Protein AF-A0A0J5IMN8-F1 (afdb_monomer_lite)

Organism: NCBI:txid880157

Foldseek 3Di:
DKFKKWWWKFFQPPDPDDDDPDRQTAIEIEIDPDPVRVVVCQQPPVCVVVVHDSVRMDIDDIDTDVRLVVPQPDPPPPACLSVQFDQDDPNDTDGDEPSRYDYHYPDPVNSVRVVVNNVVVVVVVVVVVPD

Secondary structure (DSSP, 8-state):
--EEEEEEEEE----S-S--S---EEEEEEEESSHHHHHHHHHHHHHHHHTS-GGGEEEEEEEEHHHHHHH-SSTT--SGGGGGEEEEETTEEEE--TTTEEEE--SHHHHHHHHHHHHHHHHHHHHHTT-

Structure (mmCIF, N/CA/C/O backbone):
data_AF-A0A0J5IMN8-F1
#
_entry.id   AF-A0A0J5IMN8-F1
#
loop_
_atom_site.group_PDB
_atom_site.id
_atom_site.type_symbol
_atom_site.label_atom_id
_atom_site.label_alt_id
_atom_site.label_comp_id
_atom_site.label_asym_id
_atom_site.label_entity_id
_atom_site.label_seq_id
_atom_site.pdbx_PDB_ins_code
_atom_site.Cartn_x
_atom_site.Cartn_y
_atom_site.Cartn_z
_atom_site.occupancy
_atom_site.B_iso_or_equiv
_atom_site.auth_seq_id
_atom_site.auth_comp_id
_atom_site.auth_asym_id
_atom_site.auth_atom_id
_atom_site.pdbx_PDB_model_num
ATOM 1 N N . MET A 1 1 ? 4.595 -17.362 6.224 1.00 84.00 1 MET A N 1
ATOM 2 C CA . MET A 1 1 ? 3.217 -16.824 6.169 1.00 84.00 1 MET A CA 1
ATOM 3 C C . MET A 1 1 ? 3.308 -15.431 5.569 1.00 84.00 1 MET A C 1
ATOM 5 O O . MET A 1 1 ? 4.289 -14.767 5.872 1.00 84.00 1 MET A O 1
ATOM 9 N N . ASN A 1 2 ? 2.387 -15.020 4.693 1.00 93.06 2 ASN A N 1
ATOM 10 C CA . ASN A 1 2 ? 2.424 -13.662 4.135 1.00 93.06 2 ASN A CA 1
ATOM 11 C C . ASN A 1 2 ? 1.851 -12.664 5.143 1.00 93.06 2 ASN A C 1
ATOM 13 O O . ASN A 1 2 ? 0.890 -12.989 5.841 1.00 93.06 2 ASN A O 1
ATOM 17 N N . ILE A 1 3 ? 2.415 -11.463 5.163 1.00 94.25 3 ILE A N 1
ATOM 18 C CA . ILE A 1 3 ? 1.920 -10.306 5.915 1.00 94.25 3 ILE A CA 1
ATOM 19 C C . ILE A 1 3 ? 1.658 -9.147 4.952 1.00 94.25 3 ILE A C 1
ATOM 21 O O . ILE A 1 3 ? 2.102 -9.191 3.802 1.00 94.25 3 ILE A O 1
ATOM 25 N N . ILE A 1 4 ? 0.924 -8.134 5.409 1.00 96.50 4 ILE A N 1
ATOM 26 C CA . ILE A 1 4 ? 0.628 -6.936 4.618 1.00 96.50 4 ILE A CA 1
ATOM 27 C C . ILE A 1 4 ? 1.852 -6.015 4.606 1.00 96.50 4 ILE A C 1
ATOM 29 O O . ILE A 1 4 ? 2.489 -5.794 5.635 1.00 96.50 4 ILE A O 1
ATOM 33 N N . TRP A 1 5 ? 2.146 -5.467 3.433 1.00 97.19 5 TRP A N 1
ATOM 34 C CA . TRP A 1 5 ? 3.146 -4.433 3.204 1.00 97.19 5 TRP A CA 1
ATOM 35 C C . TRP A 1 5 ? 2.493 -3.253 2.505 1.00 97.19 5 TRP A C 1
ATOM 37 O O . TRP A 1 5 ? 1.713 -3.460 1.578 1.00 97.19 5 TRP A O 1
ATOM 47 N N . ARG A 1 6 ? 2.855 -2.035 2.906 1.00 96.56 6 ARG A N 1
ATOM 48 C CA . ARG A 1 6 ? 2.434 -0.785 2.268 1.00 96.56 6 ARG A CA 1
ATOM 49 C C . ARG A 1 6 ? 3.654 -0.017 1.785 1.00 96.56 6 ARG A C 1
ATOM 51 O O . ARG A 1 6 ? 4.623 0.105 2.531 1.00 96.56 6 ARG A O 1
ATOM 58 N N . ALA A 1 7 ? 3.589 0.539 0.585 1.00 95.25 7 ALA A N 1
ATOM 59 C CA . ALA A 1 7 ? 4.561 1.507 0.089 1.00 95.25 7 ALA A CA 1
ATOM 60 C C . ALA A 1 7 ? 3.844 2.718 -0.509 1.00 95.25 7 ALA A C 1
ATOM 62 O O . ALA A 1 7 ? 2.691 2.617 -0.927 1.00 95.25 7 ALA A O 1
ATOM 63 N N . ILE A 1 8 ? 4.548 3.846 -0.537 1.00 92.75 8 ILE A N 1
ATOM 64 C CA . ILE A 1 8 ? 4.143 5.033 -1.293 1.00 92.75 8 ILE A CA 1
ATOM 65 C C . ILE A 1 8 ? 4.756 4.881 -2.680 1.00 92.75 8 ILE A C 1
ATOM 67 O O . ILE A 1 8 ? 5.952 4.600 -2.776 1.00 92.75 8 ILE A O 1
ATOM 71 N N . CYS A 1 9 ? 3.966 4.982 -3.738 1.00 91.25 9 CYS A N 1
ATOM 72 C CA . CYS A 1 9 ? 4.406 4.722 -5.103 1.00 91.25 9 CYS A CA 1
ATOM 73 C C . CYS A 1 9 ? 4.036 5.882 -6.027 1.00 91.25 9 CYS A C 1
ATOM 75 O O . CYS A 1 9 ? 2.970 6.475 -5.884 1.00 91.25 9 CYS A O 1
ATOM 77 N N . PHE A 1 10 ? 4.915 6.156 -6.987 1.00 87.62 10 PHE A N 1
ATOM 78 C CA . PHE A 1 10 ? 4.795 7.252 -7.943 1.00 87.62 10 PHE A CA 1
ATOM 79 C C . PHE A 1 10 ? 4.967 6.726 -9.365 1.00 87.62 10 PHE A C 1
ATOM 81 O O . PHE A 1 10 ? 5.833 5.882 -9.614 1.00 87.62 10 PHE A O 1
ATOM 88 N N . CYS A 1 11 ? 4.167 7.259 -10.287 1.00 84.12 11 CYS A N 1
ATOM 89 C CA . CYS A 1 11 ? 4.311 7.048 -11.722 1.00 84.12 11 CYS A CA 1
ATOM 90 C C . CYS A 1 11 ? 4.720 8.366 -12.399 1.00 84.12 11 CYS A C 1
ATOM 92 O O . CYS A 1 11 ? 4.007 9.362 -12.298 1.00 84.12 11 CYS A O 1
ATOM 94 N N . TYR A 1 12 ? 5.860 8.373 -13.092 1.00 74.12 12 TYR A N 1
ATOM 95 C CA . TYR A 1 12 ? 6.432 9.555 -13.749 1.00 74.12 12 TYR A CA 1
ATOM 96 C C . TYR A 1 12 ? 6.027 9.721 -15.215 1.00 74.12 12 TYR A C 1
ATOM 98 O O . TYR A 1 12 ? 6.379 10.727 -15.824 1.00 74.12 12 TYR A O 1
ATOM 106 N N . ASP A 1 13 ? 5.285 8.771 -15.791 1.00 67.44 13 ASP A N 1
ATOM 107 C CA . ASP A 1 13 ? 4.865 8.845 -17.199 1.00 67.44 13 ASP A CA 1
ATOM 108 C C . ASP A 1 13 ? 3.744 9.873 -17.442 1.00 67.44 13 ASP A C 1
ATOM 110 O O . ASP A 1 13 ? 3.485 10.262 -18.578 1.00 67.44 13 ASP A O 1
ATOM 114 N N . ASN A 1 14 ? 3.151 10.424 -16.374 1.00 53.69 14 ASN A N 1
ATOM 115 C CA . ASN A 1 14 ? 2.223 11.562 -16.429 1.00 53.69 14 ASN A CA 1
ATOM 116 C C . ASN A 1 14 ? 2.950 12.906 -16.656 1.00 53.69 14 ASN A C 1
ATOM 118 O O . ASN A 1 14 ? 2.553 13.949 -16.140 1.00 53.69 14 ASN A O 1
ATOM 122 N N . ALA A 1 15 ? 4.042 12.884 -17.423 1.00 47.12 15 ALA A N 1
ATOM 123 C CA . ALA A 1 15 ? 4.883 14.031 -17.715 1.00 47.12 15 ALA A CA 1
ATOM 124 C C . ALA A 1 15 ? 4.257 14.939 -18.789 1.00 47.12 15 ALA A C 1
ATOM 126 O O . ALA A 1 15 ? 4.740 15.027 -19.918 1.00 47.12 15 ALA A O 1
ATOM 127 N N . GLU A 1 16 ? 3.270 15.741 -18.395 1.00 44.25 16 GLU A N 1
ATOM 128 C CA . GLU A 1 16 ? 3.474 17.171 -18.618 1.00 44.25 16 GLU A CA 1
ATOM 129 C C . GLU A 1 16 ? 4.423 17.652 -17.505 1.00 44.25 16 GLU A C 1
ATOM 131 O O . GLU A 1 16 ? 4.098 17.674 -16.325 1.00 44.25 16 GLU A O 1
ATOM 136 N N . LEU A 1 17 ? 5.674 17.922 -17.880 1.00 45.47 17 LEU A N 1
ATOM 137 C CA . LEU A 1 17 ? 6.749 18.430 -17.017 1.00 45.47 17 LEU A CA 1
ATOM 138 C C . LEU A 1 17 ? 6.337 19.720 -16.252 1.00 45.47 17 LEU A C 1
ATOM 140 O O . LEU A 1 17 ? 5.326 20.356 -16.531 1.00 45.47 17 LEU A O 1
ATOM 144 N N . PRO A 1 18 ? 7.285 20.351 -15.547 1.00 43.38 18 PRO A N 1
ATOM 145 C CA . PRO A 1 18 ? 7.740 20.169 -14.173 1.00 43.38 18 PRO A CA 1
ATOM 146 C C . PRO A 1 18 ? 6.902 20.963 -13.138 1.00 43.38 18 PRO A C 1
ATOM 148 O O . PRO A 1 18 ? 7.371 21.183 -12.024 1.00 43.38 18 PRO A O 1
ATOM 151 N N . PHE A 1 19 ? 5.703 21.441 -13.496 1.00 42.69 19 PHE A N 1
ATOM 152 C CA . PHE A 1 19 ? 4.901 22.356 -12.662 1.00 42.69 19 PHE A CA 1
ATOM 153 C C . PHE A 1 19 ? 3.385 22.085 -12.721 1.00 42.69 19 PHE A C 1
ATOM 155 O O . PHE A 1 19 ? 2.588 23.020 -12.669 1.00 42.69 19 PHE A O 1
ATOM 162 N N . THR A 1 20 ? 2.972 20.821 -12.829 1.00 42.75 20 THR A N 1
ATOM 163 C CA . THR A 1 20 ? 1.575 20.415 -12.612 1.00 42.75 20 THR A CA 1
ATOM 164 C C . THR A 1 20 ? 1.481 19.598 -11.323 1.00 42.75 20 THR A C 1
ATOM 166 O O . THR A 1 20 ? 2.116 18.556 -11.192 1.00 42.75 20 THR A O 1
ATOM 169 N N . ASP A 1 21 ? 0.716 20.115 -10.363 1.00 45.22 21 ASP A N 1
ATOM 170 C CA . ASP A 1 21 ? 0.716 19.792 -8.925 1.00 45.22 21 ASP A CA 1
ATOM 171 C C . ASP A 1 21 ? 0.246 18.386 -8.499 1.00 45.22 21 ASP A C 1
ATOM 173 O O . ASP A 1 21 ? -0.059 18.178 -7.327 1.00 45.22 21 ASP A O 1
ATOM 177 N N . THR A 1 22 ? 0.199 17.387 -9.377 1.00 49.38 22 THR A N 1
ATOM 178 C CA . THR A 1 22 ? -0.133 16.021 -8.945 1.00 49.38 22 THR A CA 1
ATOM 179 C C . THR A 1 22 ? 0.738 15.002 -9.658 1.00 49.38 22 THR A C 1
ATOM 181 O O . THR A 1 22 ? 0.364 14.435 -10.681 1.00 49.38 22 THR A O 1
ATOM 184 N N . GLN A 1 23 ? 1.916 14.738 -9.086 1.00 57.44 23 GLN A N 1
ATOM 185 C CA . GLN A 1 23 ? 2.435 13.375 -9.144 1.00 57.44 23 GLN A CA 1
ATOM 186 C C . GLN A 1 23 ? 1.366 12.498 -8.491 1.00 57.44 23 GLN A C 1
ATOM 188 O O . GLN A 1 23 ? 0.990 12.766 -7.350 1.00 57.44 23 GLN A O 1
ATOM 193 N N . ASP A 1 24 ? 0.833 11.515 -9.215 1.00 69.31 24 ASP A N 1
ATOM 194 C CA . ASP A 1 24 ? -0.198 10.645 -8.656 1.00 69.31 24 ASP A CA 1
ATOM 195 C C . ASP A 1 24 ? 0.456 9.737 -7.605 1.00 69.31 24 ASP A C 1
ATOM 197 O O . ASP A 1 24 ? 1.033 8.693 -7.920 1.00 69.31 24 ASP A O 1
ATOM 201 N N . GLU A 1 25 ? 0.440 10.198 -6.355 1.00 84.38 25 GLU A N 1
ATOM 202 C CA . GLU A 1 25 ? 0.881 9.449 -5.188 1.00 84.38 25 GLU A CA 1
ATOM 203 C C . GLU A 1 25 ? -0.143 8.353 -4.888 1.00 84.38 25 GLU A C 1
ATOM 205 O O . GLU A 1 25 ? -1.312 8.624 -4.609 1.00 84.38 25 GLU A O 1
ATOM 210 N N . TRP A 1 26 ? 0.307 7.100 -4.918 1.00 88.50 26 TRP A N 1
ATOM 211 C CA . TRP A 1 26 ? -0.526 5.944 -4.606 1.00 88.50 26 TRP A CA 1
ATOM 212 C C . TRP A 1 26 ? 0.026 5.170 -3.421 1.00 88.50 26 TRP A C 1
ATOM 214 O O . TRP A 1 26 ? 1.208 4.824 -3.365 1.00 88.50 26 TRP A O 1
ATOM 224 N N . PHE A 1 27 ? -0.859 4.788 -2.509 1.00 92.69 27 PHE A N 1
ATOM 225 C CA . PHE A 1 27 ? -0.533 3.881 -1.420 1.00 92.69 27 PHE A CA 1
ATOM 226 C C . PHE A 1 27 ? -0.850 2.454 -1.841 1.00 92.69 27 PHE A C 1
ATOM 228 O O . PHE A 1 27 ? -2.005 2.030 -1.936 1.00 92.69 27 PHE A O 1
ATOM 235 N N . VAL A 1 28 ? 0.202 1.688 -2.096 1.00 94.00 28 VAL A N 1
ATOM 236 C CA . VAL A 1 28 ? 0.082 0.346 -2.652 1.00 94.00 28 VAL A CA 1
ATOM 237 C C . VAL A 1 28 ? 0.293 -0.692 -1.567 1.00 94.00 28 VAL A C 1
ATOM 239 O O . VAL A 1 28 ? 1.302 -0.680 -0.860 1.00 94.00 28 VAL A O 1
ATOM 242 N N . PHE A 1 29 ? -0.648 -1.628 -1.477 1.00 96.00 29 PHE A N 1
ATOM 243 C CA . PHE A 1 29 ? -0.611 -2.737 -0.539 1.00 96.00 29 PHE A CA 1
ATOM 244 C C . PHE A 1 29 ? -0.317 -4.048 -1.260 1.00 96.00 29 PHE A C 1
ATOM 246 O O . PHE A 1 29 ? -1.014 -4.411 -2.206 1.00 96.00 29 PHE A O 1
ATOM 253 N N . VAL A 1 30 ? 0.665 -4.799 -0.773 1.00 96.38 30 VAL A N 1
ATOM 254 C CA . VAL A 1 30 ? 0.979 -6.156 -1.243 1.00 96.38 30 VAL A CA 1
ATOM 255 C C . VAL A 1 30 ? 1.051 -7.114 -0.065 1.00 96.38 30 VAL A C 1
ATOM 257 O O . VAL A 1 30 ? 1.252 -6.703 1.075 1.00 96.38 30 VAL A O 1
ATOM 260 N N . ASP A 1 31 ? 0.914 -8.410 -0.323 1.00 96.19 31 ASP A N 1
ATOM 261 C CA . ASP A 1 31 ? 1.208 -9.433 0.675 1.00 96.19 31 ASP A CA 1
ATOM 262 C C . ASP A 1 31 ? 2.519 -10.151 0.369 1.00 96.19 31 ASP A C 1
ATOM 264 O O . ASP A 1 31 ? 2.752 -10.602 -0.749 1.00 96.19 31 ASP A O 1
ATOM 268 N N . ALA A 1 32 ? 3.397 -10.290 1.351 1.00 96.50 32 ALA A N 1
ATOM 269 C CA . ALA A 1 32 ? 4.676 -10.963 1.152 1.00 96.50 32 ALA A CA 1
ATOM 270 C C . ALA A 1 32 ? 5.187 -11.564 2.463 1.00 96.50 32 ALA A C 1
ATOM 272 O O . ALA A 1 32 ? 4.835 -11.067 3.534 1.00 96.50 32 ALA A O 1
ATOM 273 N N . PRO A 1 33 ? 6.003 -12.629 2.409 1.00 95.88 33 PRO A N 1
ATOM 274 C CA . PRO A 1 33 ? 6.565 -13.239 3.610 1.00 95.88 33 PRO A CA 1
ATOM 275 C C . PRO A 1 33 ? 7.677 -12.397 4.248 1.00 95.88 33 PRO A C 1
ATOM 277 O O . PRO A 1 33 ? 7.935 -12.544 5.437 1.00 95.88 33 PRO A O 1
ATOM 280 N N . ASP A 1 34 ? 8.339 -11.539 3.471 1.00 95.94 34 ASP A N 1
ATOM 281 C CA . ASP A 1 34 ? 9.450 -10.705 3.917 1.00 95.94 34 ASP A CA 1
ATOM 282 C C . ASP A 1 34 ? 9.607 -9.453 3.035 1.00 95.94 34 ASP A C 1
ATOM 284 O O . ASP A 1 34 ? 8.975 -9.316 1.980 1.00 95.94 34 ASP A O 1
ATOM 288 N N . ARG A 1 35 ? 10.490 -8.543 3.467 1.00 94.75 35 ARG A N 1
ATOM 289 C CA . ARG A 1 35 ? 10.751 -7.264 2.790 1.00 94.75 35 ARG A CA 1
ATOM 290 C C . ARG A 1 35 ? 11.277 -7.441 1.371 1.00 94.75 35 ARG A C 1
ATOM 292 O O . ARG A 1 35 ? 10.933 -6.659 0.490 1.00 94.75 35 ARG A O 1
ATOM 299 N N . LYS A 1 36 ? 12.130 -8.442 1.140 1.00 95.94 36 LYS A N 1
ATOM 300 C CA . LYS A 1 36 ? 12.745 -8.681 -0.171 1.00 95.94 36 LYS A CA 1
ATOM 301 C C . LYS A 1 36 ? 11.679 -9.102 -1.180 1.00 95.94 36 LYS A C 1
ATOM 303 O O . LYS A 1 36 ? 11.664 -8.594 -2.297 1.00 95.94 36 LYS A O 1
ATOM 308 N N . ALA A 1 37 ? 10.772 -9.986 -0.775 1.00 96.19 37 ALA A N 1
ATOM 309 C CA . ALA A 1 37 ? 9.644 -10.411 -1.587 1.00 96.19 37 ALA A CA 1
ATOM 310 C C . ALA A 1 37 ? 8.636 -9.272 -1.822 1.00 96.19 37 ALA A C 1
ATOM 312 O O . ALA A 1 37 ? 8.132 -9.140 -2.935 1.00 96.19 37 ALA A O 1
ATOM 313 N N . ALA A 1 38 ? 8.378 -8.423 -0.820 1.00 96.00 38 ALA A N 1
ATOM 314 C CA . ALA A 1 38 ? 7.523 -7.244 -0.981 1.00 96.00 38 ALA A CA 1
ATOM 315 C C . ALA A 1 38 ? 8.097 -6.260 -2.014 1.00 96.00 38 ALA A C 1
ATOM 317 O O . ALA A 1 38 ? 7.401 -5.869 -2.946 1.00 96.00 38 ALA A O 1
ATOM 318 N N . LEU A 1 39 ? 9.386 -5.926 -1.895 1.00 94.69 39 LEU A N 1
ATOM 319 C CA . LEU A 1 39 ? 10.102 -5.069 -2.845 1.00 94.69 39 LEU A CA 1
ATOM 320 C C . LEU A 1 39 ? 10.045 -5.620 -4.271 1.00 94.69 39 LEU A C 1
ATOM 322 O O . LEU A 1 39 ? 9.704 -4.891 -5.198 1.00 94.69 39 LEU A O 1
ATOM 326 N N . ALA A 1 40 ? 10.313 -6.917 -4.436 1.00 94.50 40 ALA A N 1
ATOM 327 C CA . ALA A 1 40 ? 10.226 -7.564 -5.740 1.00 94.50 40 ALA A CA 1
ATOM 328 C C . ALA A 1 40 ? 8.808 -7.476 -6.333 1.00 94.50 40 ALA A C 1
ATOM 330 O O . ALA A 1 40 ? 8.662 -7.246 -7.534 1.00 94.50 40 ALA A O 1
ATOM 331 N N . LYS A 1 41 ? 7.761 -7.613 -5.503 1.00 94.50 41 LYS A N 1
ATOM 332 C CA . LYS A 1 41 ? 6.369 -7.425 -5.938 1.00 94.50 41 LYS A CA 1
ATOM 333 C C . LYS A 1 41 ? 6.110 -5.999 -6.415 1.00 94.50 41 LYS A C 1
ATOM 335 O O . LYS A 1 41 ? 5.579 -5.852 -7.509 1.00 94.50 41 LYS A O 1
ATOM 340 N N . PHE A 1 42 ? 6.507 -4.976 -5.654 1.00 93.38 42 PHE A N 1
ATOM 341 C CA . PHE A 1 42 ? 6.350 -3.579 -6.078 1.00 93.38 42 PHE A CA 1
ATOM 342 C C . PHE A 1 42 ? 7.049 -3.326 -7.420 1.00 93.38 42 PHE A C 1
ATOM 344 O O . PHE A 1 42 ? 6.407 -2.895 -8.372 1.00 93.38 42 PHE A O 1
ATOM 351 N N . GLN A 1 43 ? 8.323 -3.707 -7.537 1.00 91.75 43 GLN A N 1
ATOM 352 C CA . GLN A 1 43 ? 9.123 -3.516 -8.753 1.00 91.75 43 GLN A CA 1
ATOM 353 C C . GLN A 1 43 ? 8.556 -4.231 -9.986 1.00 91.75 43 GLN A C 1
ATOM 355 O O . GLN A 1 43 ? 8.685 -3.732 -11.097 1.00 91.75 43 GLN A O 1
ATOM 360 N N . THR A 1 44 ? 7.944 -5.403 -9.802 1.00 91.12 44 THR A N 1
ATOM 361 C CA . THR A 1 44 ? 7.433 -6.208 -10.922 1.00 91.12 44 THR A CA 1
ATOM 362 C C . THR A 1 44 ? 6.018 -5.804 -11.329 1.00 91.12 44 THR A C 1
ATOM 364 O O . THR A 1 44 ? 5.695 -5.817 -12.512 1.00 91.12 44 THR A O 1
ATOM 367 N N . LEU A 1 45 ? 5.153 -5.495 -10.359 1.00 87.69 45 LEU A N 1
ATOM 368 C CA . LEU A 1 45 ? 3.724 -5.291 -10.607 1.00 87.69 45 LEU A CA 1
ATOM 369 C C . LEU A 1 45 ? 3.396 -3.859 -11.023 1.00 87.69 45 LEU A C 1
ATOM 371 O O . LEU A 1 45 ? 2.585 -3.679 -11.926 1.00 87.69 45 LEU A O 1
ATOM 375 N N . LEU A 1 46 ? 4.019 -2.859 -10.392 1.00 89.25 46 LEU A N 1
ATOM 376 C CA . LEU A 1 46 ? 3.699 -1.450 -10.636 1.00 89.25 46 LEU A CA 1
ATOM 377 C C . LEU A 1 46 ? 3.801 -1.055 -12.123 1.00 89.25 46 LEU A C 1
ATOM 379 O O . LEU A 1 46 ? 2.831 -0.493 -12.629 1.00 89.25 46 LEU A O 1
ATOM 383 N N . PRO A 1 47 ? 4.880 -1.397 -12.863 1.00 88.81 47 PRO A N 1
ATOM 384 C CA . PRO A 1 47 ? 5.002 -0.988 -14.265 1.00 88.81 47 PRO A CA 1
ATOM 385 C C . P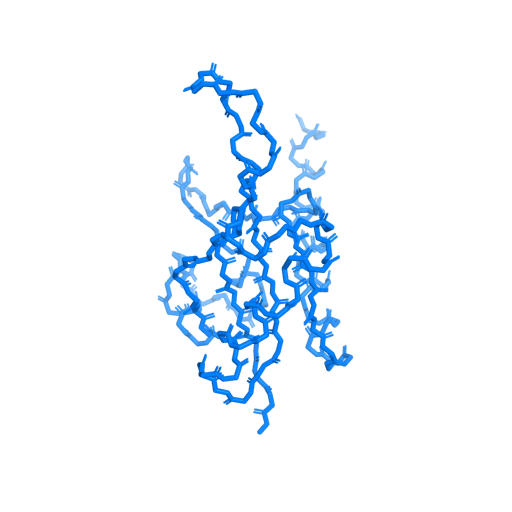RO A 1 47 ? 3.945 -1.647 -15.153 1.00 88.81 47 PRO A C 1
ATOM 387 O O . PRO A 1 47 ? 3.407 -1.025 -16.060 1.00 88.81 47 PRO A O 1
ATOM 390 N N . VAL A 1 48 ? 3.593 -2.903 -14.857 1.00 88.25 48 VAL A N 1
ATOM 391 C CA . VAL A 1 48 ? 2.574 -3.648 -15.607 1.00 88.25 48 VAL A CA 1
ATOM 392 C C . VAL A 1 48 ? 1.190 -3.042 -15.403 1.00 88.25 48 VAL A C 1
ATOM 394 O O . VAL A 1 48 ? 0.419 -2.951 -16.349 1.00 88.25 48 VAL A O 1
ATOM 397 N N . ILE A 1 49 ? 0.863 -2.646 -14.174 1.00 84.38 49 ILE A N 1
ATOM 398 C CA . ILE A 1 49 ? -0.481 -2.171 -13.827 1.00 84.38 49 ILE A CA 1
ATOM 399 C C . ILE A 1 49 ? -0.704 -0.736 -14.287 1.00 84.38 49 ILE A C 1
ATOM 401 O O . ILE A 1 49 ? -1.819 -0.379 -14.656 1.00 84.38 49 ILE A O 1
ATOM 405 N N . TRP A 1 50 ? 0.351 0.070 -14.284 1.00 85.00 50 TRP A N 1
ATOM 406 C CA . TRP A 1 50 ? 0.309 1.419 -14.830 1.00 85.00 50 TRP A CA 1
ATOM 407 C C . TRP A 1 50 ? 0.595 1.470 -16.331 1.00 85.00 50 TRP A C 1
ATOM 409 O O . TRP A 1 50 ? 0.474 2.535 -16.916 1.00 85.00 50 TRP A O 1
ATOM 419 N N . GLU A 1 51 ? 0.906 0.330 -16.956 1.00 87.19 51 GLU A N 1
ATOM 420 C CA . GLU A 1 51 ? 1.235 0.216 -18.383 1.00 87.19 51 GLU A CA 1
ATOM 421 C C . GLU A 1 51 ? 2.414 1.114 -18.807 1.00 87.19 51 GLU A C 1
ATOM 423 O O . GLU A 1 51 ? 2.466 1.621 -19.925 1.00 87.19 51 GLU A O 1
ATOM 428 N N . VAL A 1 52 ? 3.397 1.268 -17.914 1.00 85.62 52 VAL A N 1
ATOM 429 C CA . VAL A 1 52 ? 4.581 2.117 -18.104 1.00 85.62 52 VAL A CA 1
ATOM 430 C C . VAL A 1 52 ? 5.875 1.314 -18.047 1.00 85.62 52 VAL A C 1
ATOM 432 O O . VAL A 1 52 ? 5.921 0.163 -17.603 1.00 85.62 52 VAL A O 1
ATOM 435 N N . SER A 1 53 ? 6.968 1.947 -18.467 1.00 87.56 53 SER A N 1
ATOM 436 C CA . SER A 1 53 ? 8.298 1.365 -18.318 1.00 87.56 53 SER A CA 1
ATOM 437 C C . SER A 1 53 ? 8.744 1.342 -16.844 1.00 87.56 53 SER A C 1
ATOM 439 O O . SER A 1 53 ? 8.419 2.275 -16.106 1.00 87.56 53 SER A O 1
ATOM 441 N N . PRO A 1 54 ? 9.493 0.323 -16.373 1.00 87.25 54 PRO A N 1
ATOM 442 C CA . PRO A 1 54 ? 9.918 0.228 -14.973 1.00 87.25 54 PRO A CA 1
ATOM 443 C C . PRO A 1 54 ? 10.705 1.432 -14.445 1.00 87.25 54 PRO A C 1
ATOM 445 O O . PRO A 1 54 ? 10.621 1.734 -13.259 1.00 87.25 54 PRO A O 1
ATOM 448 N N . GLU A 1 55 ? 11.451 2.129 -15.300 1.00 87.75 55 GLU A N 1
ATOM 449 C CA . GLU A 1 55 ? 12.166 3.365 -14.959 1.00 87.75 55 GLU A CA 1
ATOM 450 C C . GLU A 1 55 ? 11.248 4.552 -14.637 1.00 87.75 55 GLU A C 1
ATOM 452 O O . GLU A 1 55 ? 11.694 5.496 -13.992 1.00 87.75 55 GLU A O 1
ATOM 457 N N . ASN A 1 56 ? 9.972 4.493 -15.028 1.00 85.19 56 ASN A N 1
ATOM 458 C CA . ASN A 1 56 ? 8.977 5.527 -14.743 1.00 85.19 56 ASN A CA 1
ATOM 459 C C . ASN A 1 56 ? 8.223 5.264 -13.433 1.00 85.19 56 ASN A C 1
ATOM 461 O O . ASN A 1 56 ? 7.244 5.945 -13.141 1.00 85.19 56 ASN A O 1
ATOM 465 N N . VAL A 1 57 ? 8.648 4.275 -12.647 1.00 87.25 57 VAL A N 1
ATOM 466 C CA . VAL A 1 57 ? 7.992 3.876 -11.405 1.00 87.25 57 VAL A CA 1
ATOM 467 C C . VAL A 1 57 ? 8.968 3.991 -10.249 1.00 87.25 57 VAL A C 1
ATOM 469 O O . VAL A 1 57 ? 10.015 3.343 -10.233 1.00 87.25 57 VAL A O 1
ATOM 472 N N . GLU A 1 58 ? 8.568 4.707 -9.205 1.00 89.00 58 GLU A N 1
ATOM 473 C CA . GLU A 1 58 ? 9.276 4.691 -7.928 1.00 89.00 58 GLU A CA 1
ATOM 474 C C . GLU A 1 58 ? 8.377 4.239 -6.785 1.00 89.00 58 GLU A C 1
ATOM 476 O O . GLU A 1 58 ? 7.155 4.370 -6.810 1.00 89.00 58 GLU A O 1
ATOM 481 N N . HIS A 1 59 ? 9.007 3.664 -5.765 1.00 90.31 59 HIS A N 1
ATOM 482 C CA . HIS A 1 59 ? 8.348 3.239 -4.542 1.00 90.31 59 HIS A CA 1
ATOM 483 C C . HIS A 1 59 ? 9.251 3.544 -3.353 1.00 90.31 59 HIS A C 1
ATOM 485 O O . HIS A 1 59 ? 10.451 3.262 -3.360 1.00 90.31 59 HIS A O 1
ATOM 491 N N . PHE A 1 60 ? 8.655 4.092 -2.304 1.00 89.12 60 PHE A N 1
ATOM 492 C CA . PHE A 1 60 ? 9.349 4.560 -1.120 1.00 89.12 60 PHE A CA 1
ATOM 493 C C . PHE A 1 60 ? 8.749 3.957 0.139 1.00 89.12 60 PHE A C 1
ATOM 495 O O . PHE A 1 60 ? 7.569 3.609 0.204 1.00 89.12 60 PHE A O 1
ATOM 502 N N . SER A 1 61 ? 9.599 3.868 1.163 1.00 90.06 61 SER A N 1
ATOM 503 C CA . SER A 1 61 ? 9.210 3.501 2.525 1.00 90.06 61 SER A CA 1
ATOM 504 C C . SER A 1 61 ? 8.305 2.260 2.611 1.00 90.06 61 SER A C 1
ATOM 506 O O . SER A 1 61 ? 7.238 2.344 3.219 1.00 90.06 61 SER A O 1
ATOM 508 N N . PRO A 1 62 ? 8.699 1.104 2.034 1.00 93.19 62 PRO A N 1
ATOM 509 C CA . PRO A 1 62 ? 7.935 -0.124 2.199 1.00 93.19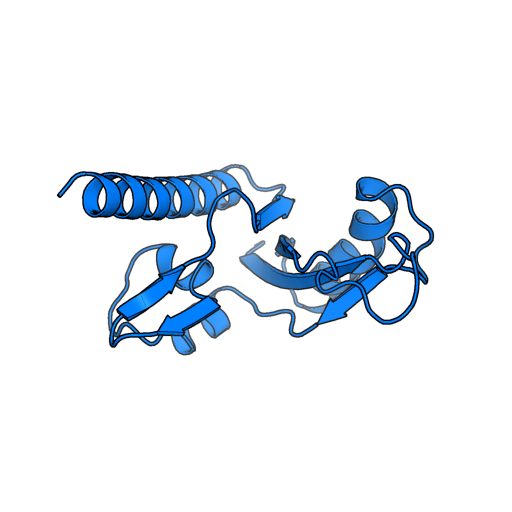 62 PRO A CA 1
ATOM 510 C C . PRO A 1 62 ? 7.952 -0.523 3.675 1.00 93.19 62 PRO A C 1
ATOM 512 O O . PRO A 1 62 ? 9.019 -0.822 4.223 1.00 93.19 62 PRO A O 1
ATOM 515 N N . ARG A 1 63 ? 6.774 -0.515 4.295 1.00 95.12 63 ARG A N 1
ATOM 516 C CA . ARG A 1 63 ? 6.558 -0.842 5.705 1.00 95.12 63 ARG A CA 1
ATOM 517 C C . ARG A 1 63 ? 5.666 -2.059 5.827 1.00 95.12 63 ARG A C 1
ATOM 519 O O . ARG A 1 63 ? 4.704 -2.200 5.070 1.00 95.12 63 ARG A O 1
ATOM 526 N N . HIS A 1 64 ? 5.999 -2.937 6.759 1.00 94.31 64 HIS A N 1
ATOM 527 C CA . HIS A 1 64 ? 5.162 -4.094 7.059 1.00 94.31 64 HIS A CA 1
ATOM 528 C C . HIS A 1 64 ? 4.092 -3.761 8.098 1.00 94.31 64 HIS A C 1
ATOM 530 O O . HIS A 1 64 ? 4.094 -2.687 8.694 1.00 94.31 64 HIS A O 1
ATOM 536 N N . GLU A 1 65 ? 3.164 -4.695 8.290 1.00 92.69 65 GLU A N 1
ATOM 537 C CA . GLU A 1 65 ? 2.008 -4.535 9.169 1.00 92.69 65 GLU A CA 1
ATOM 538 C C . GLU A 1 65 ? 2.367 -4.014 10.571 1.00 92.69 65 GLU A C 1
ATOM 540 O O . GLU A 1 65 ? 1.777 -3.031 11.015 1.00 92.69 65 GLU A O 1
ATOM 545 N N . ASP A 1 66 ? 3.344 -4.625 11.242 1.00 91.25 66 ASP A N 1
ATOM 546 C CA . ASP A 1 66 ? 3.703 -4.259 12.618 1.00 91.25 66 ASP A CA 1
ATOM 547 C C . ASP A 1 66 ? 4.311 -2.850 12.693 1.00 91.25 66 ASP A C 1
ATOM 549 O O . ASP A 1 66 ? 3.878 -2.045 13.513 1.00 91.25 66 ASP A O 1
ATOM 553 N N . GLU A 1 67 ? 5.210 -2.490 11.767 1.00 92.00 67 GLU A N 1
ATOM 554 C CA . GLU A 1 67 ? 5.747 -1.123 11.645 1.00 92.00 67 GLU A CA 1
ATOM 555 C C . GLU A 1 67 ? 4.637 -0.077 11.476 1.00 92.00 67 GLU A C 1
ATOM 557 O O . GLU A 1 67 ? 4.682 0.991 12.084 1.00 92.00 67 GLU A O 1
ATOM 562 N N . LEU A 1 68 ? 3.626 -0.359 10.648 1.00 91.44 68 LEU A N 1
ATOM 563 C CA . LEU A 1 68 ? 2.506 0.564 10.442 1.00 91.44 68 LEU A CA 1
ATOM 564 C C . LEU A 1 68 ? 1.683 0.746 11.721 1.00 91.44 68 LEU A C 1
ATOM 566 O O . LEU A 1 68 ? 1.256 1.858 12.020 1.00 91.44 68 LEU A O 1
ATOM 570 N N . ARG A 1 69 ? 1.497 -0.326 12.498 1.00 90.00 69 ARG A N 1
ATOM 571 C CA . ARG A 1 69 ? 0.802 -0.267 13.791 1.00 90.00 69 ARG A CA 1
ATOM 572 C C . ARG A 1 69 ? 1.602 0.476 14.850 1.00 90.00 69 ARG A C 1
ATOM 574 O O . ARG A 1 69 ? 1.012 1.212 15.629 1.00 90.00 69 ARG A O 1
ATOM 581 N N . GLU A 1 70 ? 2.919 0.309 14.879 1.00 88.62 70 GLU A N 1
ATOM 582 C CA . GLU A 1 70 ? 3.799 1.040 15.798 1.00 88.62 70 GLU A CA 1
ATOM 583 C C . GLU A 1 70 ? 3.816 2.544 15.510 1.00 88.62 70 GLU A C 1
ATOM 585 O O . GLU A 1 70 ? 3.957 3.353 16.425 1.00 88.62 70 GLU A O 1
ATOM 590 N N . LEU A 1 71 ? 3.656 2.918 14.241 1.00 86.88 71 LEU A N 1
ATOM 591 C CA . LEU A 1 71 ? 3.640 4.308 13.791 1.00 86.88 71 LEU A CA 1
ATOM 592 C C . LEU A 1 71 ? 2.265 4.977 13.898 1.00 86.88 71 LEU A C 1
ATOM 594 O O . LEU A 1 71 ? 2.193 6.195 13.749 1.00 86.88 71 LEU A O 1
ATOM 598 N N . SER A 1 72 ? 1.206 4.204 14.154 1.00 85.38 72 SER A N 1
ATOM 599 C CA . SER A 1 72 ? -0.148 4.720 14.360 1.00 85.38 72 SER A CA 1
ATOM 600 C C . SER A 1 72 ? -0.173 5.666 15.554 1.00 85.38 72 SER A C 1
ATOM 602 O O . SER A 1 72 ? 0.127 5.286 16.689 1.00 85.38 72 SER A O 1
ATOM 604 N N . LEU A 1 73 ? -0.604 6.898 15.308 1.00 79.12 73 LEU A N 1
ATOM 605 C CA . LEU A 1 73 ? -0.710 7.947 16.316 1.00 79.12 73 LEU A CA 1
ATOM 606 C C . LEU A 1 73 ? -1.945 7.781 17.206 1.00 79.12 73 LEU A C 1
ATOM 608 O O . LEU A 1 73 ? -2.082 8.495 18.198 1.00 79.12 73 LEU A O 1
ATOM 612 N N . MET A 1 74 ? -2.817 6.819 16.889 1.00 74.69 74 MET A N 1
ATOM 613 C CA . MET A 1 74 ? -3.916 6.364 17.739 1.00 74.69 74 MET A CA 1
ATOM 614 C C . MET A 1 74 ? -3.483 5.166 18.607 1.00 74.69 74 MET A C 1
ATOM 616 O O . MET A 1 74 ? -3.385 4.041 18.096 1.00 74.69 74 MET A O 1
ATOM 620 N N . PRO A 1 75 ? -3.239 5.356 19.921 1.00 63.12 75 PRO A N 1
ATOM 621 C CA . PRO A 1 75 ? -2.850 4.273 20.815 1.00 63.12 75 PRO A CA 1
ATOM 622 C C . PRO A 1 75 ? -4.010 3.299 21.015 1.00 63.12 75 PRO A C 1
ATOM 624 O O . PRO A 1 75 ? -5.109 3.699 21.395 1.00 63.12 75 PRO A O 1
ATOM 627 N N . GLY A 1 76 ? -3.752 2.007 20.813 1.00 64.88 76 GLY A N 1
ATOM 628 C CA . 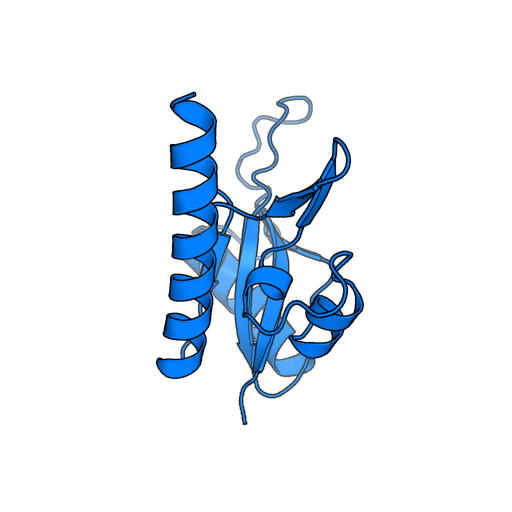GLY A 1 76 ? -4.768 0.978 21.010 1.00 64.88 76 GLY A CA 1
ATOM 629 C C . GLY A 1 76 ? -5.812 0.943 19.899 1.00 64.88 76 GLY A C 1
ATOM 630 O O . GLY A 1 76 ? -6.981 0.745 20.201 1.00 64.88 76 GLY A O 1
ATOM 631 N N . THR A 1 77 ? -5.397 1.113 18.639 1.00 63.31 77 THR A N 1
ATOM 632 C CA . THR A 1 77 ? -6.200 0.785 17.449 1.00 63.31 77 THR A CA 1
ATOM 633 C C . THR A 1 77 ? -6.066 -0.717 17.155 1.00 63.31 77 THR A C 1
ATOM 635 O O . THR A 1 77 ? -5.094 -1.123 16.517 1.00 63.31 77 THR A O 1
ATOM 638 N N . PRO A 1 78 ? -6.976 -1.592 17.633 1.00 58.69 78 PRO A N 1
ATOM 639 C CA . PRO A 1 78 ? -6.884 -3.034 17.400 1.00 58.69 78 PRO A CA 1
ATOM 640 C C . PRO A 1 78 ? -7.288 -3.454 15.980 1.00 58.69 78 PRO A C 1
ATOM 642 O O . PRO A 1 78 ? -7.177 -4.632 15.654 1.00 58.69 78 PRO A O 1
ATOM 645 N N . ASP A 1 79 ? -7.775 -2.530 15.148 1.00 75.00 79 ASP A N 1
ATOM 646 C CA . ASP A 1 79 ? -8.260 -2.833 13.799 1.00 75.00 79 ASP A CA 1
ATOM 647 C C . ASP A 1 79 ? -7.207 -2.531 12.718 1.00 75.00 79 ASP A C 1
ATOM 649 O O . ASP A 1 79 ? -6.151 -1.945 12.968 1.00 75.00 79 ASP A O 1
ATOM 653 N N . ASP A 1 80 ? -7.501 -2.923 11.485 1.00 90.94 80 ASP A N 1
ATOM 654 C CA . ASP A 1 80 ? -6.668 -2.704 10.300 1.00 90.94 80 ASP A CA 1
ATOM 655 C C . ASP A 1 80 ? -6.668 -1.240 9.815 1.00 90.94 80 ASP A C 1
ATOM 657 O O . ASP A 1 80 ? -6.000 -0.911 8.838 1.00 90.94 80 ASP A O 1
ATOM 661 N N . LEU A 1 81 ? -7.346 -0.342 10.542 1.00 89.50 81 LEU A N 1
ATOM 662 C CA . LEU A 1 81 ? -7.343 1.109 10.324 1.00 89.50 81 LEU A CA 1
ATOM 663 C C . LEU A 1 81 ? -5.943 1.725 10.401 1.00 89.50 81 LEU A C 1
ATOM 665 O O . LEU A 1 81 ? -5.611 2.582 9.587 1.00 89.50 81 LEU A O 1
ATOM 669 N N . ALA A 1 82 ? -5.095 1.246 11.315 1.00 90.38 82 ALA A N 1
ATOM 670 C CA . ALA A 1 82 ? -3.710 1.711 11.436 1.00 90.38 82 ALA A CA 1
ATOM 671 C C . ALA A 1 82 ? -2.910 1.526 10.131 1.00 90.38 82 ALA A C 1
ATOM 673 O O . ALA A 1 82 ? -2.005 2.297 9.826 1.00 90.38 82 ALA A O 1
ATOM 674 N N . LEU A 1 83 ? -3.271 0.531 9.311 1.00 92.94 83 LEU A N 1
ATOM 675 C CA . LEU A 1 83 ? -2.609 0.275 8.029 1.00 92.94 83 LEU A CA 1
ATOM 676 C C . LEU A 1 83 ? -2.942 1.348 6.986 1.00 92.94 83 LEU A C 1
ATOM 678 O O . LEU A 1 83 ? -2.178 1.547 6.038 1.00 92.94 83 LEU A O 1
ATOM 682 N N . LEU A 1 84 ? -4.066 2.042 7.168 1.00 92.56 84 LEU A N 1
ATOM 683 C CA . LEU A 1 84 ? -4.535 3.126 6.315 1.00 92.56 84 LEU A CA 1
ATOM 684 C C . LEU A 1 84 ? -4.137 4.509 6.843 1.00 92.56 84 LEU A C 1
ATOM 686 O O . LEU A 1 84 ? -4.403 5.488 6.163 1.00 92.56 84 LEU A O 1
ATOM 690 N N . GLU A 1 85 ? -3.510 4.625 8.015 1.00 91.25 85 GLU A N 1
ATOM 691 C CA . GLU A 1 85 ? -3.105 5.928 8.553 1.00 91.25 85 GLU A CA 1
ATOM 692 C C . GLU A 1 85 ? -1.939 6.507 7.734 1.00 91.25 85 GLU A C 1
ATOM 694 O O . GLU A 1 85 ? -0.889 5.866 7.571 1.00 91.25 85 GLU A O 1
ATOM 699 N N . CYS A 1 86 ? -2.128 7.705 7.179 1.00 89.00 86 CYS A N 1
ATOM 700 C CA . CYS A 1 86 ? -1.132 8.392 6.351 1.00 89.00 86 CYS A CA 1
ATOM 701 C C . CYS A 1 86 ? -0.617 9.694 6.971 1.00 89.00 86 CYS A C 1
ATOM 703 O O . CYS A 1 86 ? 0.440 10.175 6.564 1.00 89.00 86 CYS A O 1
ATOM 705 N N . GLY A 1 87 ? -1.296 10.228 7.985 1.00 86.69 87 GLY A N 1
ATOM 706 C CA . GLY A 1 87 ? -0.910 11.495 8.585 1.00 86.69 87 GLY A CA 1
ATOM 707 C C . GLY A 1 87 ? -1.745 11.877 9.796 1.00 86.69 87 GLY A C 1
ATOM 708 O O . GLY A 1 87 ? -2.523 11.088 10.332 1.00 86.69 87 GLY A O 1
ATOM 709 N N . TRP A 1 88 ? -1.568 13.123 10.220 1.00 85.12 88 TRP A N 1
ATOM 710 C CA . TRP A 1 88 ? -2.283 13.712 11.342 1.00 85.12 88 TRP A CA 1
ATOM 711 C C . TRP A 1 88 ? -2.579 15.172 11.048 1.00 85.12 88 TRP A C 1
ATOM 713 O O . TRP A 1 88 ? -1.665 15.957 10.794 1.00 85.12 88 TRP A O 1
ATOM 723 N N . GLU A 1 89 ? -3.848 15.552 11.124 1.00 84.50 89 GLU A N 1
ATOM 724 C CA . GLU A 1 89 ? -4.284 16.914 10.848 1.00 84.50 89 GLU A CA 1
ATOM 725 C C . GLU A 1 89 ? -5.452 17.288 11.760 1.00 84.50 89 GLU A C 1
ATOM 727 O O . GLU A 1 89 ? -6.295 16.461 12.098 1.00 84.50 89 GLU A O 1
ATOM 732 N N . ASN A 1 90 ? -5.500 18.547 12.204 1.00 83.75 90 ASN A N 1
ATOM 733 C CA . ASN A 1 90 ? -6.593 19.074 13.030 1.00 83.75 90 ASN A CA 1
ATOM 734 C C . ASN A 1 90 ? -6.884 18.248 14.302 1.00 83.75 90 ASN A C 1
ATOM 736 O O . ASN A 1 90 ? -8.019 18.186 14.772 1.00 83.75 90 ASN A O 1
ATOM 740 N N . GLY A 1 91 ? -5.853 17.618 14.877 1.00 81.81 91 GLY A N 1
ATOM 741 C CA . GLY A 1 91 ? -5.993 16.802 16.086 1.00 81.81 91 GLY A CA 1
ATOM 742 C C . GLY A 1 91 ? -6.639 15.433 15.856 1.00 81.81 91 GLY A C 1
ATOM 743 O O . GLY A 1 91 ? -7.022 14.794 16.835 1.00 81.81 91 GLY A O 1
ATOM 744 N N . LYS A 1 92 ? -6.765 14.993 14.599 1.00 84.00 92 LYS A N 1
ATOM 745 C CA . LYS A 1 92 ? -7.297 13.687 14.209 1.00 84.00 92 LYS A CA 1
ATOM 746 C C . LYS A 1 92 ? -6.312 12.949 13.283 1.00 84.00 92 LYS A C 1
ATOM 748 O O . LYS A 1 92 ? -5.571 13.600 12.540 1.00 84.00 92 LYS A O 1
ATOM 753 N N . PRO A 1 93 ? -6.310 11.606 13.297 1.00 86.38 93 PRO A N 1
ATOM 754 C CA . PRO A 1 93 ? -5.594 10.819 12.299 1.00 86.38 93 PRO A CA 1
ATOM 755 C C . PRO A 1 93 ? -6.205 11.044 10.911 1.00 86.38 93 PRO A C 1
ATOM 757 O O . PRO A 1 93 ? -7.425 11.132 10.763 1.00 86.38 93 PRO A O 1
ATOM 760 N N . GLN A 1 94 ? -5.351 11.121 9.896 1.00 88.88 94 GLN A N 1
ATOM 761 C CA . GLN A 1 94 ? -5.763 11.075 8.499 1.00 88.88 94 GLN A CA 1
ATOM 762 C C . GLN A 1 94 ? -5.642 9.644 7.984 1.00 88.88 94 GLN A C 1
ATOM 764 O O . GLN A 1 94 ? -4.620 8.978 8.183 1.00 88.88 94 GLN A O 1
ATOM 769 N N . TYR A 1 95 ? -6.684 9.195 7.292 1.00 90.75 95 TYR A N 1
ATOM 770 C CA . TYR A 1 95 ? -6.756 7.863 6.716 1.00 90.75 95 TYR A CA 1
ATOM 771 C C . TYR A 1 95 ? -6.875 7.925 5.203 1.00 90.75 95 TYR A C 1
ATOM 773 O O . TYR A 1 95 ? -7.586 8.764 4.654 1.00 90.75 95 TYR A O 1
ATOM 781 N N . LEU A 1 96 ? -6.236 6.960 4.554 1.00 91.06 96 LEU A N 1
ATOM 782 C CA . LEU A 1 96 ? -6.336 6.740 3.124 1.00 91.06 96 LEU A CA 1
ATOM 783 C C . LEU A 1 96 ? -7.756 6.336 2.728 1.00 91.06 96 LEU A C 1
ATOM 785 O O . LEU A 1 96 ? -8.369 5.447 3.328 1.00 91.06 96 LEU A O 1
ATOM 789 N N . THR A 1 97 ? -8.248 6.954 1.663 1.00 88.19 97 THR A N 1
ATOM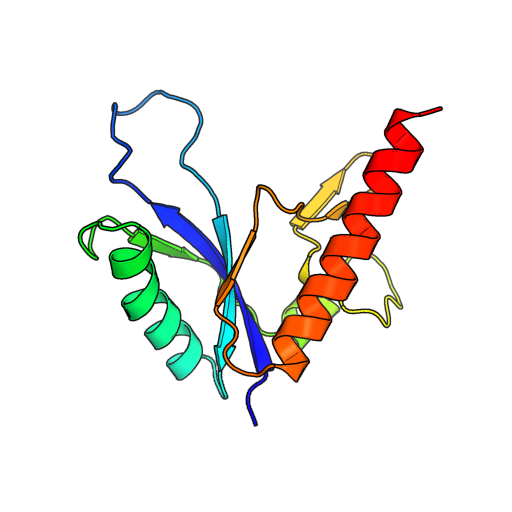 790 C CA . THR A 1 97 ? -9.553 6.678 1.069 1.00 88.19 97 THR A CA 1
ATOM 791 C C . THR A 1 97 ? -9.432 5.766 -0.149 1.00 88.19 97 THR A C 1
ATOM 793 O O . THR A 1 97 ? -8.347 5.468 -0.650 1.00 88.19 97 THR A O 1
ATOM 796 N N . ALA A 1 98 ? -10.575 5.327 -0.683 1.00 85.56 98 ALA A N 1
ATOM 797 C CA . ALA A 1 98 ? -10.606 4.458 -1.862 1.00 85.56 98 ALA A CA 1
ATOM 798 C C . ALA A 1 98 ? -9.993 5.086 -3.130 1.00 85.56 98 ALA A C 1
ATOM 800 O O . ALA A 1 98 ? -9.759 4.368 -4.097 1.00 85.56 98 ALA A O 1
ATOM 801 N N . LYS A 1 99 ? -9.754 6.403 -3.143 1.00 84.25 99 LYS A N 1
ATOM 802 C CA . LYS A 1 99 ? -9.137 7.113 -4.271 1.00 84.25 99 LYS A CA 1
ATOM 803 C C . LYS A 1 99 ? -7.608 7.108 -4.230 1.00 84.25 99 LYS A C 1
ATOM 805 O O . LYS A 1 99 ? -7.002 7.467 -5.225 1.00 84.25 99 LYS A O 1
ATOM 810 N N . GLU A 1 100 ? -7.015 6.714 -3.106 1.00 87.31 100 GLU A N 1
ATOM 811 C CA . GLU A 1 100 ? -5.575 6.852 -2.840 1.00 87.31 100 GLU A CA 1
ATOM 812 C C . GLU A 1 100 ? -4.874 5.491 -2.712 1.00 87.31 100 GLU A C 1
ATOM 814 O O . GLU A 1 100 ? -3.654 5.426 -2.569 1.00 87.31 100 GLU A O 1
ATOM 819 N N . VAL A 1 101 ? -5.630 4.383 -2.737 1.00 89.75 101 VAL A N 1
ATOM 820 C CA . VAL A 1 101 ? -5.111 3.041 -2.437 1.00 89.75 101 VAL A CA 1
ATOM 821 C C . VAL A 1 101 ? -5.232 2.067 -3.601 1.00 89.75 101 VAL A C 1
ATOM 823 O O . VAL A 1 101 ? -6.248 2.012 -4.291 1.00 89.75 101 VAL A O 1
ATOM 826 N N . LEU A 1 102 ? -4.222 1.207 -3.745 1.00 90.06 102 LEU A N 1
ATOM 827 C CA . LEU A 1 102 ? -4.244 0.050 -4.642 1.00 90.06 102 LEU A CA 1
ATOM 828 C C . LEU A 1 102 ? -3.930 -1.219 -3.846 1.00 90.06 102 LEU A C 1
ATOM 830 O O . LEU A 1 102 ? -2.895 -1.318 -3.186 1.00 90.06 102 LEU A O 1
ATOM 834 N N . PHE A 1 103 ? -4.828 -2.205 -3.891 1.00 90.81 103 PHE A N 1
ATOM 835 C CA . PHE A 1 103 ? -4.669 -3.470 -3.167 1.00 90.81 103 PHE A CA 1
ATOM 836 C C . PHE A 1 103 ? -4.259 -4.601 -4.114 1.00 90.81 103 PHE A C 1
ATOM 838 O O . PHE A 1 103 ? -5.087 -5.143 -4.846 1.00 90.81 103 PHE A O 1
ATOM 845 N N . TRP A 1 104 ? -3.002 -5.034 -4.026 1.00 89.81 104 TRP A N 1
ATOM 846 C CA . TRP A 1 104 ? -2.455 -6.206 -4.723 1.00 89.81 104 TRP A CA 1
ATOM 847 C C . TRP A 1 104 ? -2.022 -7.280 -3.734 1.00 89.81 104 TRP A C 1
ATOM 849 O O . TRP A 1 104 ? -0.880 -7.743 -3.676 1.00 89.81 104 TRP A O 1
ATOM 859 N N . VAL A 1 105 ? -3.004 -7.682 -2.939 1.00 89.81 105 VAL A N 1
ATOM 860 C CA . VAL A 1 105 ? -2.889 -8.708 -1.915 1.00 89.81 105 VAL A CA 1
ATOM 861 C C . VAL A 1 105 ? -3.508 -9.996 -2.445 1.00 89.81 105 VAL A C 1
ATOM 863 O O . VAL A 1 105 ? -4.711 -10.070 -2.671 1.00 89.81 105 VAL A O 1
ATOM 866 N N . SER A 1 106 ? -2.673 -11.014 -2.648 1.00 89.88 106 SER A N 1
ATOM 867 C CA . SER A 1 106 ? -3.093 -12.307 -3.203 1.00 89.88 106 SER A CA 1
ATOM 868 C C . SER A 1 106 ? -3.828 -13.193 -2.194 1.00 89.88 106 SER A C 1
ATOM 870 O O . SER A 1 106 ? -4.668 -14.003 -2.579 1.00 89.88 106 SER A O 1
ATOM 872 N N . SER A 1 107 ? -3.542 -13.039 -0.898 1.00 93.06 107 SER A N 1
ATOM 873 C CA . SER A 1 107 ? -4.250 -13.736 0.177 1.00 93.06 107 SER A CA 1
ATOM 874 C C . SER A 1 107 ? -5.672 -13.182 0.371 1.00 93.06 107 SER A C 1
ATOM 876 O O . SER A 1 107 ? -5.816 -12.037 0.812 1.00 93.06 107 SER A O 1
ATOM 878 N N . PRO A 1 108 ? -6.736 -13.987 0.164 1.00 93.50 108 PRO A N 1
ATOM 879 C CA . PRO A 1 108 ? -8.116 -13.515 0.312 1.00 93.50 108 PRO A CA 1
ATOM 880 C C . PRO A 1 108 ? -8.421 -12.973 1.711 1.00 93.50 108 PRO A C 1
ATOM 882 O O . PRO A 1 108 ? -9.146 -11.993 1.862 1.00 93.50 108 PRO A O 1
ATOM 885 N N . HIS A 1 109 ? -7.838 -13.584 2.745 1.00 93.69 109 HIS A N 1
ATOM 886 C CA . HIS A 1 109 ? -8.028 -13.143 4.124 1.00 93.69 109 HIS A CA 1
ATOM 887 C C . HIS A 1 109 ? -7.417 -11.755 4.372 1.00 93.69 109 HIS A C 1
ATOM 889 O O . HIS A 1 109 ? -8.067 -10.893 4.960 1.00 93.69 109 HIS A O 1
ATOM 895 N N . LEU A 1 110 ? -6.195 -11.516 3.886 1.00 94.56 110 LEU A N 1
ATOM 896 C CA . LEU A 1 110 ? -5.519 -10.224 4.040 1.00 94.56 110 LEU A CA 1
ATOM 897 C C . LEU A 1 110 ? -6.179 -9.130 3.187 1.00 94.56 110 LEU A C 1
ATOM 899 O O . LEU A 1 110 ? -6.253 -7.979 3.603 1.00 94.56 110 LEU A O 1
ATOM 903 N N . GLN A 1 111 ? -6.719 -9.484 2.021 1.00 94.25 111 GLN A N 1
ATOM 904 C CA . GLN A 1 111 ? -7.462 -8.536 1.194 1.00 94.25 111 GLN A CA 1
ATOM 905 C C . GLN A 1 111 ? -8.776 -8.114 1.870 1.00 94.25 111 GLN A C 1
ATOM 907 O O . GLN A 1 111 ? -9.100 -6.930 1.914 1.00 94.25 111 GLN A O 1
ATOM 912 N N . GLN A 1 112 ? -9.519 -9.064 2.451 1.00 94.38 112 GLN A N 1
ATOM 913 C CA . GLN A 1 112 ? -10.757 -8.768 3.183 1.00 94.38 112 GLN A CA 1
ATOM 914 C C . GLN A 1 112 ? -10.524 -7.836 4.374 1.00 94.38 112 GLN A C 1
ATOM 916 O O . GLN A 1 112 ? -11.357 -6.972 4.638 1.00 94.38 112 GLN A O 1
ATOM 921 N N . ARG A 1 113 ? -9.402 -8.009 5.073 1.00 94.19 113 ARG A N 1
ATOM 922 C CA . ARG A 1 113 ? -8.938 -7.141 6.160 1.00 94.19 113 ARG A CA 1
ATOM 923 C C . ARG A 1 113 ? -8.810 -5.679 5.714 1.00 94.19 113 ARG A C 1
ATOM 925 O O . ARG A 1 113 ? -9.506 -4.815 6.244 1.00 94.19 113 ARG A O 1
ATOM 932 N N . LEU A 1 114 ? -8.050 -5.426 4.647 1.00 94.31 114 LEU A N 1
ATOM 933 C CA . LEU A 1 114 ? -7.883 -4.081 4.078 1.00 94.31 114 LEU A CA 1
ATOM 934 C C . LEU A 1 114 ? -9.200 -3.475 3.574 1.00 94.31 114 LEU A C 1
ATOM 936 O O . LEU A 1 114 ? -9.486 -2.309 3.831 1.00 94.31 114 LEU A O 1
ATOM 940 N N . VAL A 1 115 ? -10.041 -4.267 2.905 1.00 93.56 115 VAL A N 1
ATOM 941 C CA . VAL A 1 115 ? -11.352 -3.801 2.421 1.00 93.56 115 VAL A CA 1
ATOM 942 C C . VAL A 1 115 ? -12.280 -3.422 3.579 1.00 93.56 115 VAL A C 1
ATOM 944 O O . VAL A 1 115 ? -13.019 -2.444 3.477 1.00 93.56 115 VAL A O 1
ATOM 947 N N . ARG A 1 116 ? -12.263 -4.167 4.692 1.00 92.75 116 ARG A N 1
ATOM 948 C CA . ARG A 1 116 ? -13.052 -3.822 5.887 1.00 92.75 116 ARG A CA 1
ATOM 949 C C . ARG A 1 116 ? -12.590 -2.506 6.500 1.00 92.75 116 ARG A C 1
ATOM 951 O O . ARG A 1 116 ? -13.446 -1.662 6.753 1.00 92.75 116 ARG A O 1
ATOM 958 N N . ALA A 1 117 ? -11.280 -2.319 6.662 1.00 92.38 117 ALA A N 1
ATOM 959 C CA . ALA A 1 117 ? -10.716 -1.065 7.154 1.00 92.38 117 ALA A CA 1
ATOM 960 C C . ALA A 1 117 ? -11.106 0.116 6.253 1.00 92.38 117 ALA A C 1
ATOM 962 O O . ALA A 1 117 ? -11.628 1.116 6.735 1.00 92.38 117 ALA A O 1
ATOM 963 N N . LEU A 1 118 ? -10.965 -0.036 4.933 1.00 92.75 118 L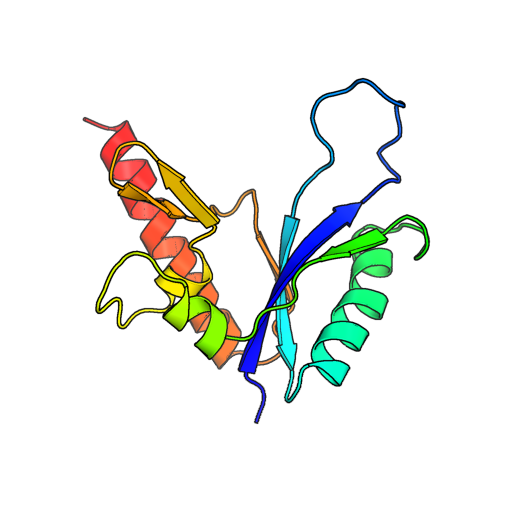EU A N 1
ATOM 964 C CA . LEU A 1 118 ? -11.294 1.020 3.974 1.00 92.75 118 LEU A CA 1
ATOM 965 C C . LEU A 1 118 ? -12.784 1.392 4.011 1.00 92.75 118 LEU A C 1
ATOM 967 O O . LEU A 1 118 ? -13.152 2.563 3.941 1.00 92.75 118 LEU A O 1
ATOM 971 N N . ASN A 1 119 ? -13.660 0.398 4.166 1.00 91.31 119 ASN A N 1
ATOM 972 C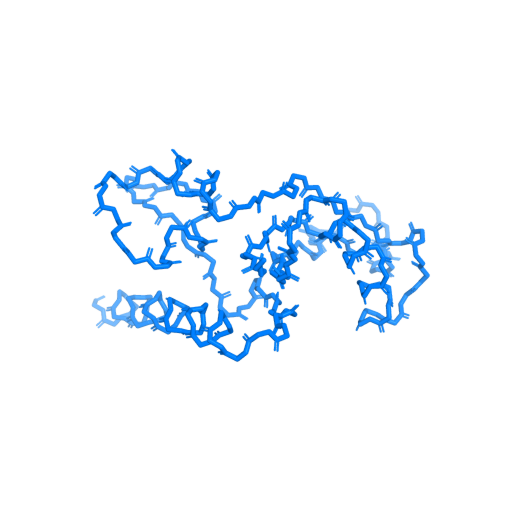 CA . ASN A 1 119 ? -15.093 0.632 4.324 1.00 91.31 119 ASN A CA 1
ATOM 973 C C . ASN A 1 119 ? -15.440 1.341 5.639 1.00 91.31 119 ASN A C 1
ATOM 975 O O . ASN A 1 119 ? -16.415 2.091 5.667 1.00 91.31 119 ASN A O 1
ATOM 979 N N . ALA A 1 120 ? -14.689 1.101 6.717 1.00 89.62 120 ALA A N 1
ATOM 980 C CA . ALA A 1 120 ? -14.869 1.816 7.977 1.00 89.62 120 ALA A CA 1
ATOM 981 C C . ALA A 1 120 ? -14.509 3.301 7.813 1.00 89.62 120 ALA A C 1
ATOM 983 O O . ALA A 1 120 ? -15.355 4.148 8.095 1.00 89.62 120 ALA A O 1
ATOM 984 N N . VAL A 1 121 ? -13.342 3.602 7.226 1.00 87.19 121 VAL A N 1
ATOM 985 C CA . VAL A 1 121 ? -12.908 4.979 6.913 1.00 87.19 121 VAL A CA 1
ATOM 986 C C . VAL A 1 121 ? -13.947 5.706 6.055 1.00 87.19 121 VAL A C 1
ATOM 988 O O . VAL A 1 121 ? -14.402 6.794 6.401 1.00 87.19 121 VAL A O 1
ATOM 991 N N . ASN A 1 122 ? -14.400 5.084 4.961 1.00 82.75 122 ASN A N 1
ATOM 992 C CA . ASN A 1 122 ? -15.361 5.716 4.052 1.00 82.75 122 ASN A CA 1
ATOM 993 C C . ASN A 1 122 ? -16.699 6.054 4.733 1.00 82.75 122 ASN A C 1
ATOM 995 O O . ASN A 1 122 ? -17.320 7.055 4.381 1.00 82.75 122 ASN A O 1
ATOM 999 N N . ARG A 1 123 ? -17.152 5.246 5.703 1.00 82.75 123 ARG A N 1
ATOM 1000 C CA . ARG A 1 123 ? -18.387 5.525 6.458 1.00 82.75 123 ARG A CA 1
ATOM 1001 C C . ARG A 1 123 ? -18.243 6.754 7.350 1.00 82.75 123 ARG A C 1
ATOM 1003 O O . ARG A 1 123 ? -19.181 7.545 7.433 1.00 82.75 123 ARG A O 1
ATOM 1010 N N . GLU A 1 124 ? -17.095 6.920 7.998 1.00 74.19 124 GLU A N 1
ATOM 1011 C CA . GLU A 1 124 ? -16.822 8.084 8.846 1.00 74.19 124 GLU A CA 1
ATOM 1012 C C . GLU A 1 124 ? -16.808 9.373 8.019 1.00 74.19 124 GLU A C 1
ATOM 1014 O O . GLU A 1 124 ? -17.541 10.306 8.343 1.00 74.19 124 GLU A O 1
ATOM 1019 N N . VAL A 1 125 ? -16.115 9.371 6.875 1.00 68.12 125 VAL A N 1
ATOM 1020 C CA . VAL A 1 125 ? -16.078 10.518 5.948 1.00 68.12 125 VAL A CA 1
ATOM 1021 C C . VAL A 1 125 ? -17.482 10.896 5.454 1.00 68.12 125 VAL A C 1
ATOM 1023 O O . VAL A 1 125 ? -17.841 12.076 5.421 1.00 68.12 125 VAL A O 1
ATOM 1026 N N . THR A 1 126 ? -18.322 9.912 5.105 1.00 63.84 126 THR A N 1
ATOM 1027 C CA . THR A 1 126 ? -19.703 10.190 4.669 1.00 63.84 126 THR A CA 1
ATOM 1028 C C . THR A 1 126 ? -20.587 10.761 5.777 1.00 63.84 126 THR A C 1
ATOM 1030 O O . THR A 1 126 ? -21.481 11.550 5.482 1.00 63.84 126 THR A O 1
ATOM 1033 N N . ASN A 1 127 ? -20.340 10.400 7.039 1.00 60.25 127 ASN A N 1
ATOM 1034 C CA . ASN A 1 127 ? -21.117 10.897 8.175 1.00 60.25 127 ASN A CA 1
ATOM 1035 C C . ASN A 1 127 ? -20.708 12.325 8.576 1.00 60.25 127 ASN A C 1
ATOM 1037 O O . ASN A 1 127 ? -21.572 13.120 8.939 1.00 60.25 127 ASN A O 1
ATOM 1041 N N . GLU A 1 128 ? -19.421 12.674 8.470 1.00 57.44 128 GLU A N 1
ATOM 1042 C CA . GLU A 1 128 ? -18.937 14.040 8.728 1.00 57.44 128 GLU A CA 1
ATOM 1043 C C . GLU A 1 128 ? -19.393 15.037 7.646 1.00 57.44 128 GLU A C 1
ATOM 1045 O O . GLU A 1 128 ? -19.631 16.203 7.941 1.00 57.44 128 GLU A O 1
ATOM 1050 N N . SER A 1 129 ? -19.603 14.570 6.412 1.00 54.62 129 SER A N 1
ATOM 1051 C CA . SER A 1 129 ? -20.077 15.393 5.284 1.00 54.62 129 SER A CA 1
ATOM 1052 C C . SER A 1 129 ? -21.581 15.726 5.328 1.00 54.62 129 SER A C 1
ATOM 1054 O O . SER A 1 129 ? -22.069 16.471 4.479 1.00 54.62 129 SER A O 1
ATOM 1056 N N . GLY A 1 130 ? -22.332 15.124 6.257 1.00 46.66 130 GLY A N 1
ATOM 1057 C CA . GLY A 1 130 ? -23.791 15.243 6.368 1.00 46.66 130 GLY A CA 1
ATOM 1058 C C . GLY A 1 130 ? -24.293 15.991 7.607 1.00 46.66 130 GLY A C 1
ATOM 1059 O O . GLY A 1 130 ? -25.494 15.926 7.872 1.00 46.66 130 GLY A O 1
ATOM 1060 N N . SER A 1 131 ? -23.405 16.642 8.372 1.00 43.00 131 SER A N 1
ATOM 1061 C CA . SER A 1 131 ? -23.735 17.411 9.589 1.00 43.00 131 SER A CA 1
ATOM 1062 C C . SER A 1 131 ? -23.651 18.919 9.382 1.00 43.00 131 SER A C 1
ATOM 1064 O O . SER A 1 131 ? -22.730 19.368 8.667 1.00 43.00 131 SER A O 1
#

Radius of gyration: 15.46 Å; chains: 1; bounding box: 36×39×40 Å

Sequence (131 aa):
MNIIWRAICFCYDNAELPFTDTQDEWFVFVDAPDRKAALAKFQTLLPVIWEVSPENVEHFSPRHEDELRELSLMPGTPDDLALLECGWENGKPQYLTAKEVLFWVSSPHLQQRLVRALNAVNREVTNESGS

pLDDT: mean 83.61, std 14.72, range [42.69, 97.19]